Protein AF-A0A8T3LJN0-F1 (afdb_monomer)

Secondary structure (DSSP, 8-state):
---S--------------TT-----------SEEEEEE---TTS--PPTTPEEEETTT--EEEEB-GGGEEEEEEEPTTPPEEE----

Radius of gyration: 17.21 Å; Cα contacts (8 Å, |Δi|>4): 129; chains: 1; bounding box: 36×26×57 Å

Organism: Escherichia coli (NCBI:txid562)

InterPro domains:
  IPR000015 Outer membrane usher protein [PTHR30451] (1-88)
  IPR025949 PapC-like, C-terminal domain [PF13953] (39-88)
  IPR043142 PapC-like, C-terminal domain superfamily [G3DSA:2.60.40.2070] (36-88)

Foldseek 3Di:
DDDDFFDDDDDPDDDPDDPPDDDDDDDPTQGDDKDKDFDADPVRAADDWFWFKAFPPVRDTQFTQHPRRITIGTNHDVPTDIDTDDDD

pLDDT: mean 75.11, std 22.89, range [35.09, 97.0]

Sequence (88 aa):
NLPENVDIENSVITTTLTEGAIGYAKLDTRKGYQIMGVIRLADGSHPPLGISVKDKTSHKELGLVADGGFVYLNGIQDDSKLTLRWGD

Solvent-accessible surface area (backbone atoms only — not comparable to full-atom values): 5830 Å² total; per-residue (Å²): 140,80,77,96,66,76,76,80,75,86,81,81,80,88,72,92,74,62,96,87,69,89,81,85,80,84,76,83,75,60,68,39,48,74,49,76,52,69,50,65,48,97,87,67,50,50,62,61,66,70,34,53,35,19,37,64,87,80,63,44,77,32,35,44,25,36,71,93,10,28,36,54,34,46,44,45,54,89,90,64,50,76,42,72,73,77,84,134

Nearest PDB structures (foldseek):
  2xet-assembly2_B  TM=8.642E-01  e=4.252E-03  Yersinia pestis
  2wii-assembly1_A  TM=6.100E-01  e=3.163E+00  Homo sapiens
  2ha1-assembly1_A  TM=2.781E-01  e=5.356E+00  Homo sapiens
  3pyc-assembly1_A  TM=2.856E-01  e=7.176E+00  Homo sapiens

Structure (mmCIF, N/CA/C/O backbone):
data_AF-A0A8T3LJN0-F1
#
_entry.id   AF-A0A8T3LJN0-F1
#
loop_
_atom_site.group_PDB
_atom_site.id
_atom_site.type_symbol
_atom_site.label_atom_id
_atom_site.label_alt_id
_atom_site.label_comp_id
_atom_site.label_asym_id
_atom_site.label_entity_id
_atom_site.label_seq_id
_atom_site.pdbx_PDB_ins_code
_atom_site.Cartn_x
_atom_site.Cartn_y
_atom_site.Cartn_z
_atom_site.occupancy
_atom_site.B_iso_or_equiv
_atom_site.auth_seq_id
_atom_site.auth_comp_id
_atom_site.auth_asym_id
_atom_site.auth_atom_id
_atom_site.pdbx_PDB_model_num
ATOM 1 N N . ASN A 1 1 ? -22.315 -15.707 16.853 1.00 42.38 1 ASN A N 1
ATOM 2 C CA . ASN A 1 1 ? -22.322 -15.303 15.432 1.00 42.38 1 ASN A CA 1
ATOM 3 C C . ASN A 1 1 ? -21.797 -13.890 15.314 1.00 42.38 1 ASN A C 1
ATOM 5 O O . ASN A 1 1 ? -22.525 -12.955 15.618 1.00 42.38 1 ASN A O 1
ATOM 9 N N . LEU A 1 2 ? -20.516 -13.761 14.976 1.00 35.09 2 LEU A N 1
ATOM 10 C CA . LEU A 1 2 ? -19.85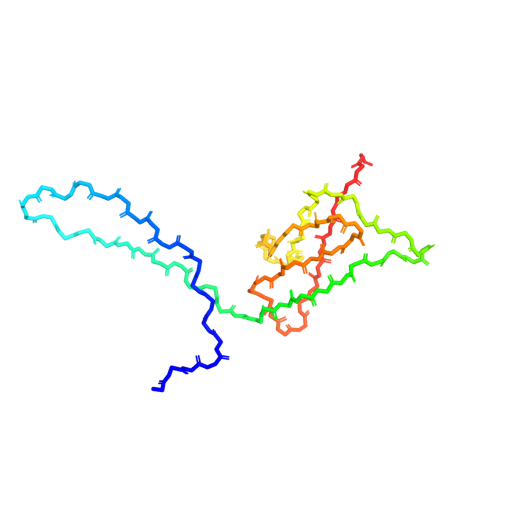6 -12.485 14.702 1.00 35.09 2 LEU A CA 1
ATOM 11 C C . LEU A 1 2 ? -19.893 -12.264 13.175 1.00 35.09 2 LEU A C 1
ATOM 13 O O . LEU A 1 2 ? -19.674 -13.242 12.460 1.00 35.09 2 LEU A O 1
ATOM 17 N N . PRO A 1 3 ? -20.226 -11.065 12.663 1.00 43.78 3 PRO A N 1
ATOM 18 C CA . PRO A 1 3 ? -20.284 -10.816 11.225 1.00 43.78 3 PRO A CA 1
ATOM 19 C C . PRO A 1 3 ? -18.886 -10.792 10.591 1.00 43.78 3 PRO A C 1
ATOM 21 O O . PRO A 1 3 ? -17.886 -10.470 11.232 1.00 43.78 3 PRO A O 1
ATOM 24 N N . GLU A 1 4 ? -18.844 -11.155 9.316 1.00 45.50 4 GLU A N 1
ATOM 25 C CA . GLU A 1 4 ? -17.678 -11.641 8.581 1.00 45.50 4 GLU A CA 1
ATOM 26 C C . GLU A 1 4 ? -16.859 -10.509 7.936 1.00 45.50 4 GLU A C 1
ATOM 28 O O . GLU A 1 4 ? -16.697 -10.484 6.728 1.00 45.50 4 GLU A O 1
ATOM 33 N N . ASN A 1 5 ? -16.404 -9.511 8.707 1.00 46.16 5 ASN A N 1
ATOM 34 C CA . ASN A 1 5 ? -15.592 -8.391 8.182 1.00 46.16 5 ASN A CA 1
ATOM 35 C C . ASN A 1 5 ? -15.098 -7.447 9.298 1.00 46.16 5 ASN A C 1
ATOM 37 O O . ASN A 1 5 ? -15.193 -6.222 9.193 1.00 46.16 5 ASN A O 1
ATOM 41 N N . VAL A 1 6 ? -14.608 -8.016 10.402 1.00 46.16 6 VAL A N 1
ATOM 42 C CA . VAL A 1 6 ? -14.018 -7.260 11.516 1.00 46.16 6 VAL A CA 1
ATOM 43 C C . VAL A 1 6 ? -12.570 -7.708 11.693 1.00 46.16 6 VAL A C 1
ATOM 45 O O . VAL A 1 6 ? -12.324 -8.768 12.262 1.00 46.16 6 VAL A O 1
ATOM 48 N N . ASP A 1 7 ? -11.624 -6.896 11.217 1.00 48.53 7 ASP A N 1
ATOM 49 C CA . ASP A 1 7 ? -10.206 -7.039 11.556 1.00 48.53 7 ASP A CA 1
ATOM 50 C C . ASP A 1 7 ? -9.930 -6.226 12.828 1.00 48.53 7 ASP A C 1
ATOM 52 O O . ASP A 1 7 ? -10.142 -5.009 12.858 1.00 48.53 7 ASP A O 1
ATOM 56 N N . ILE A 1 8 ? -9.520 -6.895 13.905 1.00 46.50 8 ILE A N 1
ATOM 57 C CA . ILE A 1 8 ? -9.194 -6.247 15.179 1.00 46.50 8 ILE A CA 1
ATOM 58 C C . ILE A 1 8 ? -7.704 -5.909 15.138 1.00 46.50 8 ILE A C 1
ATOM 60 O O . ILE A 1 8 ? -6.863 -6.759 15.423 1.00 46.50 8 ILE A O 1
ATOM 64 N N . GLU A 1 9 ? -7.358 -4.664 14.800 1.00 50.94 9 GLU A N 1
ATOM 65 C CA . GLU A 1 9 ? -5.999 -4.171 15.040 1.00 50.94 9 GLU A CA 1
ATOM 66 C C . GLU A 1 9 ? -5.743 -4.164 16.555 1.00 50.94 9 GLU A C 1
ATOM 68 O O . GLU A 1 9 ? -6.515 -3.587 17.326 1.00 50.94 9 GLU A O 1
ATOM 73 N N . ASN A 1 10 ? -4.686 -4.870 16.975 1.00 41.34 10 ASN A N 1
ATOM 74 C CA . ASN A 1 10 ? -4.251 -5.053 18.361 1.00 41.34 10 ASN A CA 1
ATOM 75 C C . ASN A 1 10 ? -4.513 -3.819 19.240 1.00 41.34 10 ASN A C 1
ATOM 77 O O . ASN A 1 10 ? -3.770 -2.840 19.209 1.00 41.34 10 ASN A O 1
ATOM 81 N N . SER A 1 11 ? -5.545 -3.891 20.079 1.00 41.12 11 SER A N 1
ATOM 82 C CA . SER A 1 11 ? -5.834 -2.859 21.073 1.00 41.12 11 SER A CA 1
ATOM 83 C C . SER A 1 11 ? -5.154 -3.200 22.390 1.00 41.12 11 SER A C 1
ATOM 85 O O . SER A 1 11 ? -5.780 -3.741 23.297 1.00 41.12 11 SER A O 1
ATOM 87 N N . VAL A 1 12 ? -3.868 -2.871 22.517 1.00 43.66 12 VAL A N 1
ATOM 88 C CA . VAL A 1 12 ? -3.261 -2.733 23.847 1.00 43.66 12 VAL A CA 1
ATOM 89 C C . VAL A 1 12 ? -3.369 -1.267 24.246 1.00 43.66 12 VAL A C 1
ATOM 91 O O . VAL A 1 12 ? -2.510 -0.450 23.928 1.00 43.66 12 VAL A O 1
ATOM 94 N N . ILE A 1 13 ? -4.467 -0.923 24.919 1.00 48.56 13 ILE A N 1
ATOM 95 C CA . ILE A 1 13 ? -4.616 0.368 25.592 1.00 48.56 13 ILE A CA 1
ATOM 96 C C . ILE A 1 13 ? -4.061 0.190 27.003 1.00 48.56 13 ILE A C 1
ATOM 98 O O . ILE A 1 13 ? -4.721 -0.387 27.866 1.00 48.56 13 ILE A O 1
ATOM 102 N N . THR A 1 14 ? -2.848 0.679 27.251 1.00 39.41 14 THR A N 1
ATOM 103 C CA . THR A 1 14 ? -2.329 0.781 28.619 1.00 39.41 14 THR A CA 1
ATOM 104 C C . THR A 1 14 ? -2.734 2.133 29.185 1.00 39.41 14 THR A C 1
ATOM 106 O O . THR A 1 14 ? -2.137 3.159 28.868 1.00 39.41 14 THR A O 1
ATOM 109 N N . THR A 1 15 ? -3.751 2.127 30.039 1.00 41.22 15 THR A N 1
ATOM 110 C CA . THR A 1 15 ? -4.161 3.287 30.828 1.00 41.22 15 THR A CA 1
ATOM 111 C C . THR A 1 15 ? -4.049 2.937 32.307 1.00 41.22 15 THR A C 1
ATOM 113 O O . THR A 1 15 ? -4.650 1.973 32.773 1.00 41.22 15 THR A O 1
ATOM 116 N N . THR A 1 16 ? -3.315 3.745 33.068 1.00 43.69 16 THR A N 1
ATOM 117 C CA . THR A 1 16 ? -3.404 3.775 34.530 1.00 43.69 16 THR A CA 1
ATOM 118 C C . THR A 1 16 ? -4.609 4.631 34.914 1.00 43.69 16 THR A C 1
ATOM 120 O O . THR A 1 16 ? -4.524 5.853 35.008 1.00 43.69 16 THR A O 1
ATOM 123 N N . LEU A 1 17 ? -5.765 3.987 35.071 1.00 38.25 17 LEU A N 1
ATOM 124 C CA . LEU A 1 17 ? -6.986 4.611 35.577 1.00 38.25 17 LEU A CA 1
ATOM 125 C C . LEU A 1 17 ? -6.871 4.683 37.111 1.00 38.25 17 LEU A C 1
ATOM 127 O O . LEU A 1 17 ? -6.833 3.645 37.769 1.00 38.25 17 LEU A O 1
ATOM 131 N N . THR A 1 18 ? -6.782 5.878 37.700 1.00 60.56 18 THR A N 1
ATOM 132 C CA . THR A 1 18 ? -7.007 6.034 39.149 1.00 60.56 18 THR A CA 1
ATOM 133 C C . THR A 1 18 ? -8.500 5.867 39.440 1.00 60.56 18 THR A C 1
ATOM 135 O O . THR A 1 18 ? -9.327 6.169 38.575 1.00 60.56 18 THR A O 1
ATOM 138 N N . GLU A 1 19 ? -8.859 5.380 40.633 1.00 36.78 19 GLU A N 1
ATOM 139 C CA . GLU A 1 19 ? -10.258 5.155 41.027 1.00 36.78 19 GLU A CA 1
ATOM 140 C C . GLU A 1 19 ? -11.126 6.398 40.723 1.00 36.78 19 GLU A C 1
ATOM 142 O O . GLU A 1 19 ? -10.896 7.473 41.274 1.00 36.78 19 GLU A O 1
ATOM 147 N N . GLY A 1 20 ? -12.095 6.263 39.801 1.00 51.66 20 GLY A N 1
ATOM 148 C CA . GLY A 1 20 ? -13.108 7.290 39.498 1.00 51.66 20 GLY A CA 1
ATOM 149 C C . GLY A 1 20 ? -13.108 7.931 38.097 1.00 51.66 20 GLY A C 1
ATOM 150 O O . GLY A 1 20 ? -14.024 8.697 37.808 1.00 51.66 20 GLY A O 1
ATOM 151 N N . ALA A 1 21 ? -12.157 7.641 37.201 1.00 48.00 21 ALA A N 1
ATOM 152 C CA . ALA A 1 21 ? -12.164 8.206 35.840 1.00 48.00 21 ALA A CA 1
ATOM 153 C C . ALA A 1 21 ? -12.889 7.301 34.819 1.00 48.00 21 ALA A C 1
ATOM 155 O O . ALA A 1 21 ? -12.577 6.120 34.706 1.00 48.00 21 ALA A O 1
ATOM 156 N N . ILE A 1 22 ? -13.814 7.853 34.020 1.00 46.09 22 ILE A N 1
ATOM 157 C CA . ILE A 1 22 ? -14.363 7.189 32.821 1.00 46.09 22 ILE A CA 1
ATOM 158 C C . ILE A 1 22 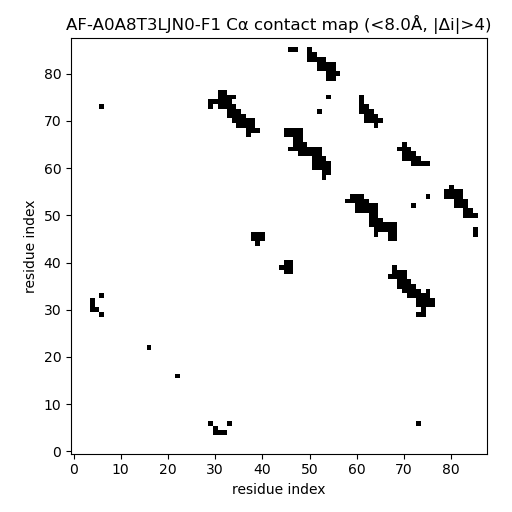? -13.543 7.655 31.612 1.00 46.09 22 ILE A C 1
ATOM 160 O O . ILE A 1 22 ? -13.757 8.748 31.088 1.00 46.09 22 ILE A O 1
ATOM 164 N N . GLY A 1 23 ? -12.577 6.841 31.183 1.00 40.47 23 GLY A N 1
ATOM 165 C CA . GLY A 1 23 ? -11.814 7.073 29.956 1.00 40.47 23 GLY A CA 1
ATOM 166 C C . GLY A 1 23 ? -12.557 6.530 28.733 1.00 40.47 23 GLY A C 1
ATOM 167 O O . GLY A 1 23 ? -12.831 5.337 28.658 1.00 40.47 23 GLY A O 1
ATOM 168 N N . TYR A 1 24 ? -12.867 7.388 27.760 1.00 39.16 24 TYR A N 1
ATOM 169 C CA . TYR A 1 24 ? -13.387 6.969 26.455 1.00 39.16 24 TYR A CA 1
ATOM 170 C C . TYR A 1 24 ? -12.218 6.709 25.496 1.00 39.16 24 TYR A C 1
ATOM 172 O O . TYR A 1 24 ? -11.588 7.651 25.018 1.00 39.16 24 TYR A O 1
ATOM 180 N N . ALA A 1 25 ? -11.936 5.443 25.185 1.00 46.12 25 ALA A N 1
ATOM 181 C CA . ALA A 1 25 ? -11.028 5.083 24.100 1.00 46.12 25 ALA A CA 1
ATOM 182 C C . ALA A 1 25 ? -11.822 4.972 22.794 1.00 46.12 25 ALA A C 1
ATOM 184 O O . ALA A 1 25 ? -12.616 4.050 22.602 1.00 46.12 25 ALA A O 1
ATOM 185 N N . LYS A 1 26 ? -11.641 5.939 21.894 1.00 36.53 26 LYS A N 1
ATOM 186 C CA . LYS A 1 26 ? -12.254 5.898 20.567 1.00 36.53 26 LYS A CA 1
ATOM 187 C C . LYS A 1 26 ? -11.460 4.925 19.695 1.00 36.53 26 LYS A C 1
ATOM 189 O O . LYS A 1 26 ? -10.400 5.269 19.187 1.00 36.53 26 LYS A O 1
ATOM 194 N N . LEU A 1 27 ? -11.972 3.708 19.556 1.00 41.38 27 LEU A N 1
ATOM 195 C CA . LEU A 1 27 ? -11.448 2.708 18.631 1.00 41.38 27 LEU A CA 1
ATOM 196 C C . LEU A 1 27 ? -11.939 3.056 17.222 1.00 41.38 27 LEU A C 1
ATOM 198 O O . LEU A 1 27 ? -13.122 2.894 16.913 1.00 41.38 27 LEU A O 1
ATOM 202 N N . ASP A 1 28 ? -11.052 3.592 16.387 1.00 45.69 28 ASP A N 1
ATOM 203 C CA . ASP A 1 28 ? -11.354 3.872 14.982 1.00 45.69 28 ASP A CA 1
ATOM 204 C C . ASP A 1 28 ? -11.409 2.530 14.236 1.00 45.69 28 ASP A C 1
ATOM 206 O O . ASP A 1 28 ? -10.394 1.929 13.893 1.00 45.69 28 ASP A O 1
ATOM 210 N N . THR A 1 29 ? -12.612 1.985 14.074 1.00 45.97 29 THR A N 1
ATOM 211 C CA . THR A 1 29 ? -12.813 0.692 13.411 1.00 45.97 29 THR A CA 1
ATOM 212 C C . THR A 1 29 ? -12.634 0.859 11.899 1.00 45.97 29 THR A C 1
ATOM 214 O O . THR A 1 29 ? -13.409 1.556 11.241 1.00 45.97 29 THR A O 1
ATOM 217 N N . ARG A 1 30 ? -11.606 0.225 11.315 1.00 56.16 30 ARG A N 1
ATOM 218 C CA . ARG A 1 30 ? -11.411 0.172 9.854 1.00 56.16 30 ARG A CA 1
ATOM 219 C C . ARG A 1 30 ? -12.464 -0.749 9.235 1.00 56.16 30 ARG A C 1
ATOM 221 O O . ARG A 1 30 ? -12.296 -1.959 9.193 1.00 56.16 30 ARG A O 1
ATOM 228 N N . LYS A 1 31 ? -13.566 -0.176 8.745 1.00 65.00 31 LYS A N 1
ATOM 229 C CA . LYS A 1 31 ? -14.458 -0.863 7.797 1.00 65.00 31 LYS A CA 1
ATOM 230 C C . LYS A 1 31 ? -13.756 -0.971 6.444 1.00 65.00 31 LYS A C 1
ATOM 232 O O . LYS A 1 31 ? -13.253 0.037 5.958 1.00 65.00 31 LYS A O 1
ATOM 237 N N . GLY A 1 32 ? -13.760 -2.147 5.831 1.00 74.75 32 GLY A N 1
ATOM 238 C CA . GLY A 1 32 ? -13.221 -2.388 4.491 1.00 74.75 32 GLY A CA 1
ATOM 239 C C . GLY A 1 32 ? -12.695 -3.813 4.349 1.00 74.75 32 GLY A C 1
ATOM 240 O O . GLY A 1 32 ? -12.598 -4.538 5.337 1.00 74.75 32 GLY A O 1
ATOM 241 N N . TYR A 1 33 ? -12.367 -4.219 3.127 1.00 81.94 33 TYR A N 1
ATOM 242 C CA . TYR A 1 33 ? -11.824 -5.547 2.866 1.00 81.94 33 TYR A CA 1
ATOM 243 C C . TYR A 1 33 ? -10.391 -5.681 3.375 1.00 81.94 33 TYR A C 1
ATOM 245 O O . TYR A 1 33 ? -9.602 -4.727 3.358 1.00 81.94 33 TYR A O 1
ATOM 253 N N . GLN A 1 34 ? -10.060 -6.912 3.754 1.00 86.12 34 GLN A N 1
ATOM 254 C CA . GLN A 1 34 ? -8.697 -7.374 3.959 1.00 86.12 34 GLN A CA 1
ATOM 255 C C . GLN A 1 34 ? -8.249 -8.131 2.710 1.00 86.12 34 GLN A C 1
ATOM 257 O O . GLN A 1 34 ? -8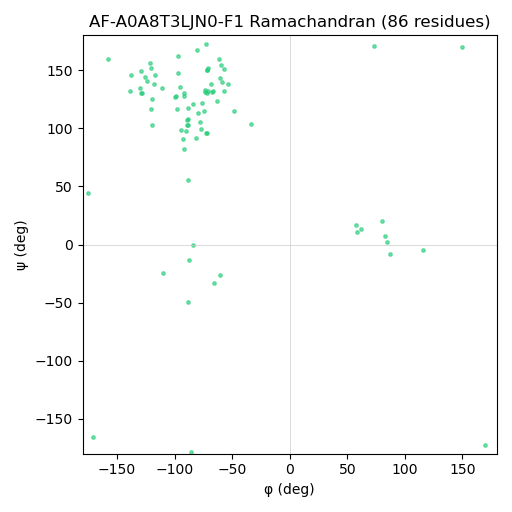.943 -9.035 2.245 1.00 86.12 34 GLN A O 1
ATOM 262 N N . ILE A 1 35 ? -7.100 -7.759 2.152 1.00 86.25 35 ILE A N 1
ATOM 263 C CA . ILE A 1 35 ? -6.560 -8.362 0.931 1.00 86.25 35 ILE A CA 1
ATOM 264 C C . ILE A 1 35 ? -5.117 -8.782 1.184 1.00 86.25 35 ILE A C 1
ATOM 266 O O . ILE A 1 35 ? -4.297 -7.981 1.629 1.00 86.25 35 ILE A O 1
ATOM 270 N N . MET A 1 36 ? -4.799 -10.025 0.830 1.00 88.75 36 MET A N 1
ATOM 271 C CA . MET A 1 36 ? -3.427 -10.508 0.719 1.00 88.75 36 MET A CA 1
ATOM 272 C C . MET A 1 36 ? -3.107 -10.764 -0.751 1.00 88.75 36 MET A C 1
ATOM 274 O O . MET A 1 36 ? -3.910 -11.356 -1.472 1.00 88.75 36 MET A O 1
ATOM 278 N N . GLY A 1 37 ? -1.940 -10.322 -1.209 1.00 91.94 37 GLY A N 1
ATOM 279 C CA . GLY A 1 37 ? -1.570 -10.464 -2.612 1.00 91.94 37 GLY A CA 1
ATOM 280 C C . GLY A 1 37 ? -0.126 -10.092 -2.900 1.00 91.94 37 GLY A C 1
ATOM 281 O O . GLY A 1 37 ? 0.690 -9.967 -1.992 1.00 91.94 37 GLY A O 1
ATOM 282 N N . VAL A 1 38 ? 0.178 -9.923 -4.186 1.00 93.38 38 VAL A N 1
ATOM 283 C CA . VAL A 1 38 ? 1.495 -9.505 -4.679 1.00 93.38 38 VAL A CA 1
ATOM 284 C C . VAL A 1 38 ? 1.311 -8.339 -5.638 1.00 93.38 38 VAL A C 1
ATOM 286 O O . VAL A 1 38 ? 0.509 -8.426 -6.569 1.00 93.38 38 VAL A O 1
ATOM 289 N N . ILE A 1 39 ? 2.075 -7.269 -5.440 1.00 93.12 39 ILE A N 1
ATOM 290 C CA . ILE A 1 39 ? 2.129 -6.136 -6.364 1.00 93.12 39 ILE A CA 1
ATOM 291 C C . ILE A 1 39 ? 3.261 -6.366 -7.363 1.00 93.12 39 ILE A C 1
ATOM 293 O O . ILE A 1 39 ? 4.406 -6.599 -6.977 1.00 93.12 39 ILE A O 1
ATOM 297 N N . ARG A 1 40 ? 2.940 -6.268 -8.656 1.00 93.62 40 ARG A N 1
ATOM 298 C CA . ARG A 1 40 ? 3.907 -6.325 -9.759 1.00 93.62 40 ARG A CA 1
ATOM 299 C C . ARG A 1 40 ? 3.783 -5.081 -10.627 1.00 93.62 40 ARG A C 1
ATOM 301 O O . ARG A 1 40 ? 2.675 -4.608 -10.880 1.00 93.62 40 ARG A O 1
ATOM 308 N N . LEU A 1 41 ? 4.919 -4.566 -11.076 1.00 92.75 41 LEU A N 1
ATOM 309 C CA . LEU A 1 41 ? 5.006 -3.484 -12.047 1.00 92.75 41 LEU A CA 1
ATOM 310 C C . LEU A 1 41 ? 4.811 -4.026 -13.466 1.00 92.75 41 LEU A C 1
ATOM 312 O O . LEU A 1 41 ? 4.852 -5.234 -13.703 1.00 92.75 41 LEU A O 1
ATOM 316 N N . ALA A 1 42 ? 4.608 -3.120 -14.422 1.00 91.69 42 ALA A N 1
ATOM 317 C CA . ALA A 1 42 ? 4.398 -3.478 -15.825 1.00 91.69 42 ALA A CA 1
ATOM 318 C C . ALA A 1 42 ? 5.592 -4.230 -16.446 1.00 91.69 42 ALA A C 1
ATOM 320 O O . ALA A 1 42 ? 5.405 -5.007 -17.377 1.00 91.69 42 ALA A O 1
ATOM 321 N N . ASP A 1 43 ? 6.800 -4.024 -15.917 1.00 92.25 43 ASP A N 1
ATOM 322 C CA . ASP A 1 43 ? 8.022 -4.726 -16.326 1.00 92.25 43 ASP A CA 1
ATOM 323 C C . ASP A 1 43 ? 8.212 -6.096 -15.640 1.00 92.25 43 ASP A C 1
ATOM 325 O O . ASP A 1 43 ? 9.182 -6.798 -15.915 1.00 92.25 43 ASP A O 1
ATOM 329 N N . GLY A 1 44 ? 7.289 -6.495 -14.757 1.00 90.00 44 GLY A N 1
ATOM 330 C CA . GLY A 1 44 ? 7.329 -7.755 -14.015 1.00 90.00 44 GLY A CA 1
ATOM 331 C C . GLY A 1 44 ? 8.113 -7.713 -12.701 1.00 90.00 44 GLY A C 1
ATOM 332 O O . GLY A 1 44 ? 8.027 -8.672 -11.928 1.00 90.00 44 GLY A O 1
ATOM 333 N N . SER A 1 45 ? 8.825 -6.620 -12.410 1.00 92.69 45 SER A N 1
ATOM 334 C CA . SER A 1 45 ? 9.472 -6.405 -11.113 1.00 92.69 45 SER A CA 1
ATOM 335 C C . SER A 1 45 ? 8.445 -6.078 -10.020 1.00 92.69 45 SER A C 1
ATOM 337 O O . SER A 1 45 ? 7.250 -5.918 -10.286 1.00 92.69 45 SER A O 1
ATOM 339 N N . HIS A 1 46 ? 8.886 -6.013 -8.766 1.00 94.50 46 HIS A N 1
ATOM 340 C CA . HIS A 1 46 ? 8.032 -5.669 -7.633 1.00 94.50 46 HIS A CA 1
ATOM 341 C C . HIS A 1 46 ? 8.552 -4.429 -6.899 1.00 94.50 46 HIS A C 1
ATOM 343 O O . HIS A 1 46 ? 9.752 -4.141 -6.948 1.00 94.50 46 HIS A O 1
ATOM 349 N N . PRO A 1 47 ? 7.675 -3.701 -6.183 1.00 95.00 47 PRO A N 1
ATOM 350 C CA . PRO A 1 47 ? 8.122 -2.615 -5.326 1.00 95.00 47 PRO A CA 1
ATOM 351 C C . PRO A 1 47 ? 9.101 -3.119 -4.245 1.00 95.00 47 PRO A C 1
ATOM 353 O O . PRO A 1 47 ? 9.045 -4.296 -3.864 1.00 95.00 47 PRO A O 1
ATOM 356 N N . PRO A 1 48 ? 9.988 -2.249 -3.735 1.00 95.25 48 PRO A N 1
ATOM 357 C CA . PRO A 1 48 ? 10.882 -2.588 -2.633 1.00 95.25 48 PRO A CA 1
ATOM 358 C C . PRO A 1 48 ? 10.146 -2.957 -1.338 1.00 95.25 48 PRO A C 1
ATOM 360 O O . PRO A 1 48 ? 9.003 -2.557 -1.108 1.00 95.25 48 PRO A O 1
ATOM 363 N N . LEU A 1 49 ? 10.851 -3.665 -0.454 1.00 95.88 49 LEU A N 1
ATOM 364 C CA . LEU A 1 49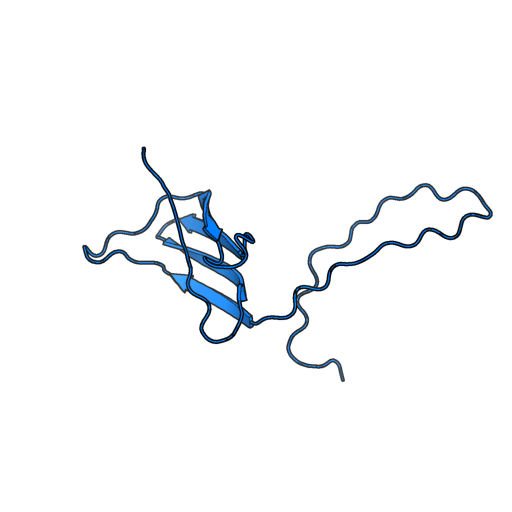 ? 10.421 -3.916 0.920 1.00 95.88 49 LEU A CA 1
ATOM 365 C C . LEU A 1 49 ? 10.200 -2.593 1.677 1.00 95.88 49 LEU A C 1
ATOM 367 O O . LEU A 1 49 ? 10.996 -1.662 1.571 1.00 95.88 49 LEU A O 1
ATOM 371 N N . GLY A 1 50 ? 9.147 -2.538 2.491 1.00 93.56 50 GLY A N 1
ATOM 372 C CA . GLY A 1 50 ? 8.844 -1.433 3.401 1.00 93.56 50 GLY A CA 1
ATOM 373 C C . GLY A 1 50 ? 8.080 -0.269 2.771 1.00 93.56 50 GLY A C 1
ATOM 374 O O . GLY A 1 50 ? 7.804 0.713 3.456 1.00 93.56 50 GLY A O 1
ATOM 375 N N . ILE A 1 51 ? 7.711 -0.353 1.489 1.00 97.00 51 ILE A N 1
ATOM 376 C CA . ILE A 1 51 ? 6.965 0.718 0.823 1.00 97.00 51 ILE A CA 1
ATOM 377 C C . ILE A 1 51 ? 5.513 0.754 1.297 1.00 97.00 51 ILE A C 1
ATOM 379 O O . ILE A 1 51 ? 4.817 -0.259 1.301 1.00 97.00 51 ILE A O 1
ATOM 383 N N . SER A 1 52 ? 5.055 1.952 1.659 1.00 96.62 52 SER A N 1
ATOM 384 C CA . SER A 1 52 ? 3.677 2.206 2.077 1.00 96.62 52 SER A CA 1
ATOM 385 C C . SER A 1 52 ? 2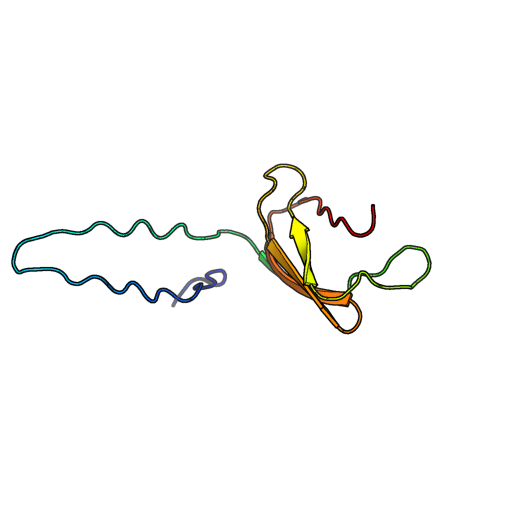.709 2.123 0.899 1.00 96.62 52 SER A C 1
ATOM 387 O O . SER A 1 52 ? 2.905 2.761 -0.142 1.00 96.62 52 SER A O 1
ATOM 389 N N . VAL A 1 53 ? 1.638 1.354 1.092 1.00 96.19 53 VAL A N 1
ATOM 390 C CA . VAL A 1 53 ? 0.492 1.286 0.189 1.00 96.19 53 VAL A CA 1
ATOM 391 C C . VAL A 1 53 ? -0.598 2.184 0.746 1.00 96.19 53 VAL A C 1
ATOM 393 O O . VAL A 1 53 ? -1.127 1.934 1.830 1.00 96.19 53 VAL A O 1
ATOM 396 N N . LYS A 1 54 ? -0.949 3.234 0.003 1.00 96.00 54 LYS A N 1
ATOM 397 C CA . LYS A 1 54 ? -1.943 4.221 0.435 1.00 96.00 54 LYS A CA 1
ATOM 398 C C . LYS A 1 54 ? -3.146 4.247 -0.483 1.00 96.00 54 LYS A C 1
ATOM 400 O O . LYS A 1 54 ? -3.009 4.104 -1.697 1.00 96.00 54 LYS A O 1
ATOM 405 N N . ASP A 1 55 ? -4.316 4.497 0.085 1.00 94.56 55 ASP A N 1
ATOM 406 C CA . ASP A 1 55 ? -5.483 4.859 -0.711 1.00 94.56 55 ASP A CA 1
ATOM 407 C C . ASP A 1 55 ? -5.243 6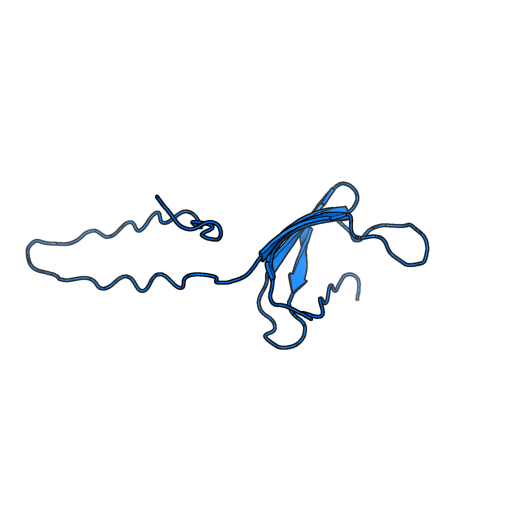.240 -1.338 1.00 94.56 55 ASP A C 1
ATOM 409 O O . ASP A 1 55 ? -4.813 7.185 -0.673 1.00 94.56 55 ASP A O 1
ATOM 413 N N . LYS A 1 56 ? -5.485 6.364 -2.642 1.00 95.56 56 LYS A N 1
ATOM 414 C CA . LYS A 1 56 ? -5.174 7.572 -3.412 1.00 95.56 56 LYS A CA 1
ATOM 415 C C . LYS A 1 56 ? -6.019 8.771 -2.985 1.00 95.56 56 LYS A C 1
ATOM 417 O O . LYS A 1 56 ? -5.535 9.894 -3.077 1.00 95.56 56 LYS A O 1
ATOM 422 N N . THR A 1 57 ? -7.263 8.537 -2.572 1.00 93.00 57 THR A N 1
ATOM 423 C CA . THR A 1 57 ? -8.238 9.595 -2.281 1.00 93.00 57 THR A CA 1
ATOM 424 C C . THR A 1 57 ? -8.131 10.052 -0.833 1.00 93.00 57 THR A C 1
ATOM 426 O O . THR A 1 57 ? -8.065 11.244 -0.557 1.00 93.00 57 THR A O 1
ATOM 429 N N . SER A 1 58 ? -8.116 9.103 0.100 1.00 91.81 58 SER A N 1
ATOM 430 C CA . SER A 1 58 ? -8.077 9.388 1.536 1.00 91.81 58 SER A CA 1
ATOM 431 C C . SER A 1 58 ? -6.661 9.555 2.085 1.00 91.81 58 SER A C 1
ATOM 433 O O . SER A 1 58 ? -6.505 10.005 3.218 1.00 91.81 58 SER A O 1
ATOM 435 N N . HIS A 1 59 ? -5.636 9.170 1.316 1.00 93.75 59 HIS A N 1
ATOM 436 C CA . HIS A 1 59 ? -4.225 9.142 1.722 1.00 93.75 59 HIS A CA 1
ATOM 437 C C . HIS A 1 59 ? -3.924 8.265 2.944 1.00 93.75 59 HIS A C 1
ATOM 439 O O . HIS A 1 59 ? -2.808 8.300 3.469 1.00 93.75 59 HIS A O 1
ATOM 445 N N . LYS A 1 60 ? -4.895 7.457 3.383 1.00 91.31 60 LYS A N 1
ATOM 446 C CA . LYS A 1 60 ? -4.727 6.514 4.484 1.00 91.31 60 LYS A CA 1
ATOM 447 C C . LYS A 1 60 ? -3.781 5.400 4.069 1.00 91.31 60 LYS A C 1
ATOM 449 O O . LYS A 1 60 ? -3.861 4.895 2.950 1.00 91.31 60 LYS A O 1
ATOM 454 N N . GLU A 1 61 ? -2.901 5.021 4.985 1.00 94.62 61 GLU A N 1
ATOM 455 C CA . GLU A 1 61 ? -2.074 3.832 4.833 1.00 94.62 61 GLU A CA 1
ATOM 456 C C . GLU A 1 61 ? -2.922 2.578 5.038 1.00 94.62 61 GLU A C 1
ATOM 458 O O . GLU A 1 61 ? -3.726 2.494 5.965 1.00 94.62 61 GLU A O 1
ATOM 463 N N . LEU A 1 62 ? -2.759 1.625 4.128 1.00 94.19 62 LEU A N 1
ATOM 464 C CA . LEU A 1 62 ? -3.523 0.384 4.091 1.00 94.19 62 LEU A CA 1
ATOM 465 C C . LEU A 1 62 ? -2.655 -0.819 4.460 1.00 94.19 62 LEU A C 1
ATOM 467 O O . LEU A 1 62 ? -3.188 -1.817 4.941 1.00 94.19 62 LEU A O 1
ATOM 471 N N . GLY A 1 63 ? -1.340 -0.707 4.263 1.00 94.44 63 GLY A N 1
ATOM 472 C CA . GLY A 1 63 ? -0.344 -1.711 4.609 1.00 94.44 63 GLY A CA 1
ATOM 473 C C . GLY A 1 63 ? 1.027 -1.377 4.022 1.00 94.44 63 GLY A C 1
ATOM 474 O O . GLY A 1 63 ? 1.231 -0.304 3.444 1.00 94.44 63 GLY A O 1
ATOM 475 N N . LEU A 1 64 ? 1.955 -2.323 4.153 1.00 96.62 64 LEU A N 1
ATOM 476 C CA . LEU A 1 64 ? 3.325 -2.225 3.654 1.00 96.62 64 LEU A CA 1
ATOM 477 C C . LEU A 1 64 ? 3.618 -3.346 2.653 1.00 96.62 64 LEU A C 1
ATOM 479 O O . LEU A 1 64 ? 3.059 -4.441 2.745 1.00 96.62 64 LEU A O 1
ATOM 483 N N . VAL A 1 65 ? 4.534 -3.073 1.728 1.00 96.44 65 VAL A N 1
ATOM 484 C CA . VAL A 1 65 ? 5.122 -4.086 0.850 1.00 96.44 65 VAL A CA 1
ATOM 485 C C . VAL A 1 65 ? 6.148 -4.902 1.636 1.00 96.44 65 VAL A C 1
ATOM 487 O O . VAL A 1 65 ? 7.098 -4.358 2.190 1.00 96.44 65 VAL A O 1
ATOM 490 N N . ALA A 1 66 ? 5.941 -6.210 1.699 1.00 93.75 66 ALA A N 1
ATOM 491 C CA . ALA A 1 66 ? 6.881 -7.209 2.179 1.00 93.75 66 ALA A CA 1
ATOM 492 C C . ALA A 1 66 ? 7.828 -7.660 1.047 1.00 93.75 66 ALA A C 1
ATOM 494 O O . ALA A 1 66 ? 7.769 -7.165 -0.081 1.00 93.75 66 ALA A O 1
ATOM 495 N N . ASP A 1 67 ? 8.723 -8.598 1.350 1.00 90.94 67 ASP A N 1
ATOM 496 C CA . ASP A 1 67 ? 9.668 -9.125 0.364 1.00 90.94 67 ASP A CA 1
ATOM 497 C C . ASP A 1 67 ? 8.942 -9.718 -0.860 1.00 90.94 67 ASP A C 1
ATOM 499 O O . ASP A 1 67 ? 7.790 -10.138 -0.765 1.00 90.94 67 ASP A O 1
ATOM 503 N N . GLY A 1 68 ? 9.571 -9.698 -2.036 1.00 89.25 68 GLY A N 1
ATOM 504 C CA . GLY A 1 68 ? 8.974 -10.221 -3.274 1.00 89.25 68 GLY A CA 1
ATOM 505 C C . GLY A 1 68 ? 7.689 -9.517 -3.748 1.00 89.25 68 GLY A C 1
ATOM 506 O O . GLY A 1 68 ? 6.982 -10.054 -4.604 1.00 89.25 68 GLY A O 1
ATOM 507 N N . GLY A 1 69 ? 7.353 -8.344 -3.196 1.00 92.19 69 GLY A N 1
ATOM 508 C CA . GLY A 1 69 ? 6.138 -7.596 -3.530 1.00 92.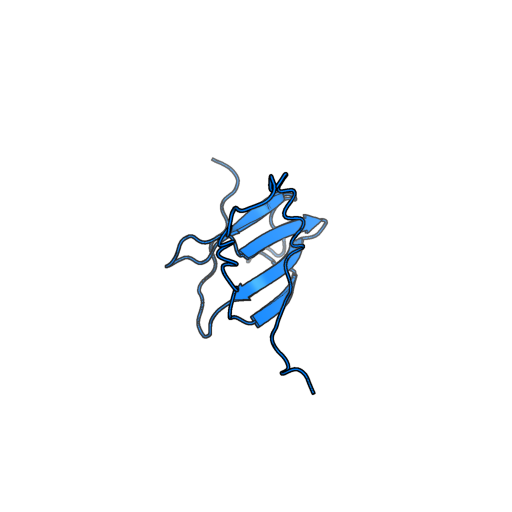19 69 GLY A CA 1
ATOM 509 C C . GLY A 1 69 ? 4.882 -8.052 -2.789 1.00 92.19 69 GLY A C 1
ATOM 510 O O . GLY A 1 69 ? 3.789 -7.593 -3.132 1.00 92.19 69 GLY A O 1
ATOM 511 N N . PHE A 1 70 ? 5.006 -8.961 -1.815 1.00 95.69 70 PHE A N 1
ATOM 512 C CA . PHE A 1 70 ? 3.872 -9.408 -1.006 1.00 95.69 70 PHE A CA 1
ATOM 513 C C . PHE A 1 70 ? 3.250 -8.237 -0.242 1.00 95.69 70 PHE A C 1
ATOM 515 O O . PHE A 1 70 ? 3.952 -7.349 0.227 1.00 95.69 70 PHE A O 1
ATOM 522 N N . VAL A 1 71 ? 1.930 -8.230 -0.091 1.00 95.31 71 VAL A N 1
ATOM 523 C CA . VAL A 1 71 ? 1.212 -7.223 0.697 1.00 95.31 71 VAL A CA 1
ATOM 524 C C . VAL A 1 71 ? 0.116 -7.864 1.524 1.00 95.31 71 VAL A C 1
ATOM 526 O O . VAL A 1 71 ? -0.552 -8.800 1.082 1.00 95.31 71 VAL A O 1
ATOM 529 N N . TYR A 1 72 ? -0.094 -7.290 2.702 1.00 91.69 72 TYR A N 1
ATOM 530 C CA . TYR A 1 72 ? -1.298 -7.462 3.498 1.00 91.69 72 TYR A CA 1
ATOM 531 C C . TYR A 1 72 ? -1.920 -6.081 3.687 1.00 91.69 72 TYR A C 1
ATOM 533 O O . TYR A 1 72 ? -1.290 -5.184 4.249 1.00 91.69 72 TYR A O 1
ATOM 541 N N . LEU A 1 73 ? -3.121 -5.895 3.149 1.00 91.62 73 LEU A N 1
ATOM 542 C CA . LEU A 1 73 ? -3.831 -4.623 3.126 1.00 91.62 73 LEU A CA 1
ATOM 543 C C . LEU A 1 73 ? -5.128 -4.753 3.912 1.00 91.62 73 LEU A C 1
ATOM 545 O O . LEU A 1 73 ? -5.846 -5.736 3.756 1.00 91.62 73 LEU A O 1
ATOM 549 N N . ASN A 1 74 ? -5.457 -3.739 4.701 1.00 89.31 74 ASN A N 1
ATOM 550 C CA . ASN A 1 74 ? -6.704 -3.681 5.460 1.00 89.31 74 ASN A CA 1
ATOM 551 C C . ASN A 1 74 ? -7.417 -2.337 5.206 1.00 89.31 74 ASN A C 1
ATOM 553 O O . ASN A 1 74 ? -6.773 -1.313 4.969 1.00 89.31 74 ASN A O 1
ATOM 557 N N . GLY A 1 75 ? -8.747 -2.314 5.264 1.00 86.31 75 GLY A N 1
ATOM 558 C CA . GLY A 1 75 ? -9.555 -1.103 5.113 1.00 86.31 75 GLY A CA 1
ATOM 559 C C . GLY A 1 75 ? -9.769 -0.673 3.661 1.00 86.31 75 GLY A C 1
ATOM 560 O O . GLY A 1 75 ? -10.099 0.489 3.416 1.00 86.31 7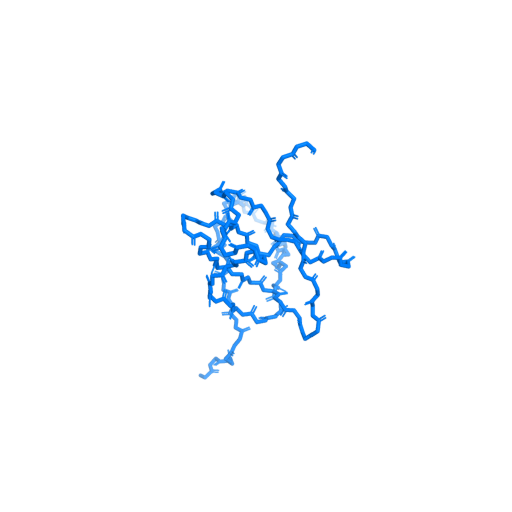5 GLY A O 1
ATOM 561 N N . ILE A 1 76 ? -9.589 -1.589 2.705 1.00 87.12 76 ILE A N 1
ATOM 562 C CA . ILE A 1 76 ? -9.833 -1.343 1.278 1.00 87.12 76 ILE A CA 1
ATOM 563 C C . ILE A 1 76 ? -11.331 -1.123 1.047 1.00 87.12 76 ILE A C 1
ATOM 565 O O . ILE A 1 76 ? -12.147 -1.902 1.538 1.00 87.12 76 ILE A O 1
ATOM 569 N N . GLN A 1 77 ? -11.697 -0.079 0.303 1.00 87.69 77 GLN A N 1
ATOM 570 C CA . GLN A 1 77 ? -13.079 0.148 -0.129 1.00 87.69 77 GLN A CA 1
ATOM 571 C C . GLN A 1 77 ? -13.292 -0.387 -1.549 1.00 87.69 77 GLN A C 1
ATOM 573 O O . GLN A 1 77 ? -12.328 -0.579 -2.297 1.00 87.69 77 GLN A O 1
ATOM 578 N N . ASP A 1 78 ? -14.553 -0.588 -1.930 1.00 84.69 78 ASP A N 1
ATOM 579 C CA . ASP A 1 78 ? -14.904 -0.836 -3.330 1.00 84.69 78 ASP A CA 1
ATOM 580 C C . ASP A 1 78 ? -14.340 0.290 -4.217 1.00 84.69 78 ASP A C 1
ATOM 582 O O . ASP A 1 78 ? -14.351 1.466 -3.842 1.00 84.69 78 ASP A O 1
ATOM 586 N N . ASP A 1 79 ? -13.797 -0.081 -5.378 1.00 86.00 79 ASP A N 1
ATOM 587 C CA . ASP A 1 79 ? -13.185 0.828 -6.359 1.00 86.00 79 ASP A CA 1
ATOM 588 C C . ASP A 1 79 ? -12.021 1.705 -5.838 1.00 86.00 79 ASP A C 1
ATOM 590 O O . ASP A 1 79 ? -11.611 2.670 -6.500 1.00 86.00 79 ASP A O 1
ATOM 594 N N . SER A 1 80 ? -11.429 1.365 -4.683 1.00 86.81 80 SER A N 1
ATOM 595 C CA . SER A 1 80 ? -10.239 2.046 -4.159 1.00 86.81 80 SER A CA 1
ATOM 596 C C . SER A 1 80 ? -9.086 2.001 -5.163 1.00 86.81 80 SER A C 1
ATOM 598 O O . SER A 1 80 ? -8.696 0.953 -5.681 1.00 86.81 80 SER A O 1
ATOM 600 N N . LYS A 1 81 ? -8.469 3.163 -5.391 1.00 94.31 81 LYS A N 1
ATOM 601 C CA . LYS A 1 81 ? -7.233 3.281 -6.172 1.00 94.31 81 LYS A CA 1
ATOM 602 C C . LYS A 1 81 ? -6.065 3.395 -5.216 1.00 94.31 81 LYS A C 1
ATOM 604 O O . LYS A 1 81 ? -6.058 4.280 -4.368 1.00 94.31 81 LYS A O 1
ATOM 609 N N . LEU A 1 82 ? -5.065 2.541 -5.381 1.00 94.56 82 LEU A N 1
ATOM 610 C CA . LEU A 1 82 ? -3.901 2.507 -4.501 1.00 94.56 82 LEU A CA 1
ATOM 611 C C . LEU A 1 82 ? -2.739 3.293 -5.104 1.00 94.56 82 LEU A C 1
ATOM 613 O O . LEU A 1 82 ? -2.593 3.386 -6.322 1.00 94.56 82 LEU A O 1
ATOM 617 N N . THR A 1 83 ? -1.922 3.897 -4.250 1.00 96.69 83 THR A N 1
ATOM 618 C CA . THR A 1 83 ? -0.698 4.602 -4.630 1.00 96.69 83 THR A CA 1
ATOM 619 C C . THR A 1 83 ? 0.448 4.120 -3.760 1.00 96.69 83 THR A C 1
ATOM 621 O O . THR A 1 83 ? 0.323 4.016 -2.542 1.00 96.69 83 THR A O 1
ATOM 624 N N . LEU A 1 84 ? 1.570 3.851 -4.413 1.00 96.12 84 LEU A N 1
ATOM 625 C CA . LEU A 1 84 ? 2.840 3.501 -3.806 1.00 96.12 84 LEU A CA 1
ATOM 626 C C . LEU A 1 84 ? 3.885 4.475 -4.358 1.00 96.12 84 LEU A C 1
ATOM 628 O O . LEU A 1 84 ? 3.794 4.877 -5.521 1.00 96.12 84 LEU A O 1
ATOM 632 N N . ARG A 1 85 ? 4.853 4.879 -3.535 1.00 93.94 85 ARG A N 1
ATOM 633 C CA . ARG A 1 85 ? 5.952 5.764 -3.947 1.00 93.94 85 ARG A CA 1
ATOM 634 C C . ARG A 1 85 ? 7.257 5.294 -3.328 1.00 93.94 85 ARG A C 1
ATOM 636 O O . ARG A 1 85 ? 7.297 5.018 -2.133 1.00 93.94 85 ARG A O 1
ATOM 643 N N . TRP A 1 86 ? 8.286 5.200 -4.155 1.00 93.38 86 TRP A N 1
ATOM 644 C CA . TRP A 1 86 ? 9.651 4.845 -3.788 1.00 93.38 86 TRP A CA 1
ATOM 645 C C . TRP A 1 86 ? 10.598 5.377 -4.862 1.00 93.38 86 TRP A C 1
ATOM 647 O O . TRP A 1 86 ? 10.163 5.632 -5.986 1.00 93.38 86 TRP A O 1
ATOM 657 N N . GLY A 1 87 ? 11.875 5.524 -4.510 1.00 84.50 87 GLY A N 1
ATOM 658 C CA . GLY A 1 87 ? 12.783 6.366 -5.289 1.00 84.50 87 GLY A CA 1
ATOM 659 C C . GLY A 1 87 ? 12.483 7.855 -5.081 1.00 84.50 87 GLY A C 1
ATOM 660 O O . GLY A 1 87 ? 11.493 8.202 -4.429 1.00 84.50 87 GLY A O 1
ATOM 661 N N . ASP A 1 88 ? 13.368 8.705 -5.596 1.00 60.28 88 ASP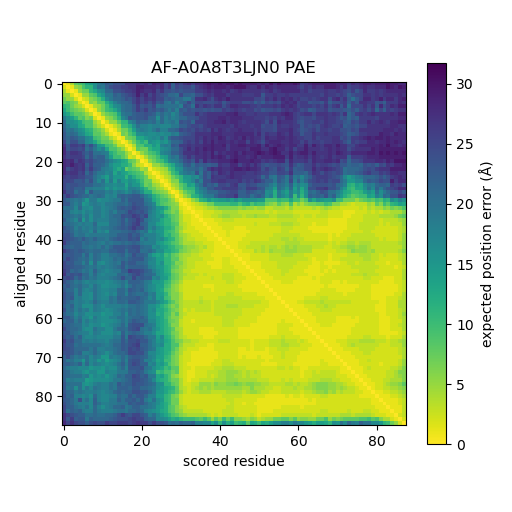 A N 1
ATOM 662 C CA . ASP A 1 88 ? 13.152 10.157 -5.676 1.00 60.28 88 ASP A CA 1
ATOM 663 C C . ASP A 1 88 ? 12.212 10.522 -6.838 1.00 60.28 88 ASP A C 1
ATOM 665 O O . ASP A 1 88 ? 12.334 9.899 -7.922 1.00 60.28 88 ASP A O 1
#

Mean predicted aligned error: 12.73 Å